Protein AF-A0A930DH20-F1 (afdb_monomer_lite)

Foldseek 3Di:
DAAAEDEQEEAPPPCSVVVVCVQAVPPWDWDADPPDRDIWTWGAGPVGNSYIYIYAQYDPDCPDPDPSSVRVNVVD

Sequence (76 aa):
MELSYFALIGAPNCGKTVLFNGLTGSHAKVANYPGVTVDKREGAFLDDEAVRIIDLPGTYSLRTTSPDEAVAKDVM

pLDDT: mean 88.72, std 8.78, range [63.5, 97.62]

Secondary structure (DSSP, 8-state):
-PPEEEEE---TTSSHHHHHHHHHTT--EEEEPTTS--EEEEEEETTEEEEEEEEPPP-S-SS--SHHHHHHHHH-

Structure (mmCIF, N/CA/C/O backbone):
data_AF-A0A930DH20-F1
#
_entry.id   AF-A0A930DH20-F1
#
loop_
_atom_site.group_PDB
_atom_site.id
_atom_site.type_symbol
_atom_site.label_atom_id
_atom_site.label_alt_id
_atom_site.label_comp_id
_atom_site.label_asym_id
_atom_site.label_entity_id
_atom_site.label_seq_id
_atom_site.pdbx_PDB_ins_code
_atom_site.Cartn_x
_atom_site.Cartn_y
_atom_site.Cartn_z
_atom_site.occupancy
_atom_site.B_iso_or_equiv
_atom_site.auth_seq_id
_atom_site.auth_comp_id
_atom_site.auth_asym_id
_atom_site.auth_atom_id
_atom_site.pdbx_PDB_model_num
ATOM 1 N N . MET A 1 1 ? -21.510 -8.301 11.089 1.00 68.69 1 MET A N 1
ATOM 2 C CA . MET A 1 1 ? -21.046 -6.981 10.620 1.00 68.69 1 MET A CA 1
ATOM 3 C C . MET A 1 1 ? -20.358 -7.209 9.292 1.00 68.69 1 MET A C 1
ATOM 5 O O . MET A 1 1 ? -19.653 -8.205 9.170 1.00 68.69 1 MET A O 1
ATOM 9 N N . GLU A 1 2 ? -20.669 -6.396 8.292 1.00 87.31 2 GLU A N 1
ATOM 10 C CA . GLU A 1 2 ? -20.112 -6.528 6.944 1.00 87.31 2 GLU A CA 1
ATOM 11 C C . GLU A 1 2 ? -18.748 -5.832 6.899 1.00 87.31 2 GLU A C 1
ATOM 13 O O . GLU A 1 2 ? -18.617 -4.710 7.383 1.00 87.31 2 GLU A O 1
ATOM 18 N N . LEU A 1 3 ? -17.727 -6.522 6.388 1.00 90.94 3 LEU A N 1
ATOM 19 C CA . LEU A 1 3 ? -16.389 -5.951 6.241 1.00 90.94 3 LEU A CA 1
ATOM 20 C C . LEU A 1 3 ? -16.364 -5.027 5.022 1.00 90.94 3 LEU A C 1
ATOM 22 O O . LEU A 1 3 ? -16.771 -5.430 3.934 1.00 90.94 3 LEU A O 1
ATOM 26 N N . SER A 1 4 ? -15.833 -3.819 5.192 1.00 95.50 4 SER A N 1
ATOM 27 C CA . SER A 1 4 ? -15.604 -2.865 4.104 1.00 95.50 4 SER A CA 1
ATOM 28 C C . SER A 1 4 ? -14.131 -2.849 3.713 1.00 95.50 4 SER A C 1
ATOM 30 O O 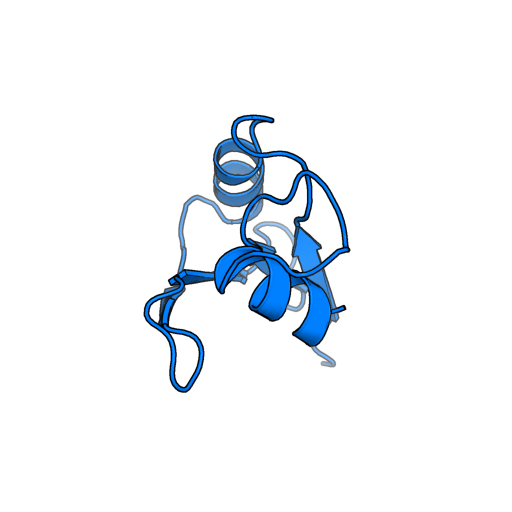. SER A 1 4 ? -13.258 -2.818 4.579 1.00 95.50 4 SER A O 1
ATOM 32 N N . TYR A 1 5 ? -13.840 -2.839 2.414 1.00 94.69 5 TYR A N 1
ATOM 33 C CA . TYR A 1 5 ? -12.471 -2.816 1.897 1.00 94.69 5 TYR A CA 1
ATOM 34 C C . TYR A 1 5 ? -12.185 -1.499 1.182 1.00 94.69 5 TYR A C 1
ATOM 36 O O . TYR A 1 5 ? -1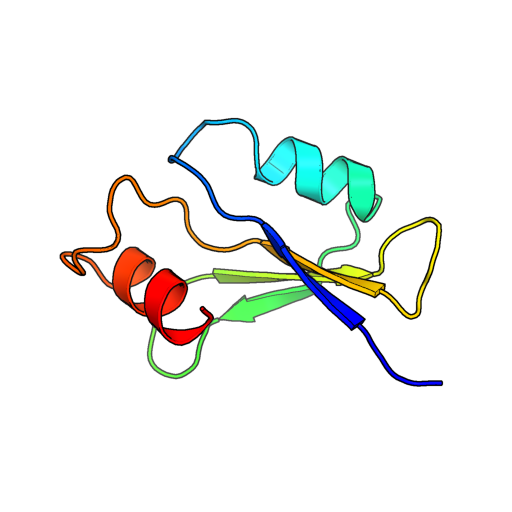2.961 -1.066 0.334 1.00 94.69 5 TYR A O 1
ATOM 44 N N . PHE A 1 6 ? -11.040 -0.894 1.490 1.00 95.62 6 PHE A N 1
ATOM 45 C CA . PHE A 1 6 ? -10.543 0.304 0.822 1.00 95.62 6 PHE A CA 1
ATOM 46 C C . PHE A 1 6 ? -9.138 0.043 0.290 1.00 95.62 6 PHE A C 1
ATOM 48 O O . PHE A 1 6 ? -8.233 -0.333 1.037 1.00 95.62 6 PHE A O 1
ATOM 55 N N . ALA A 1 7 ? -8.951 0.253 -1.010 1.00 94.25 7 ALA A N 1
ATOM 56 C CA . ALA A 1 7 ? -7.657 0.120 -1.659 1.00 94.25 7 ALA A CA 1
ATOM 57 C C . ALA A 1 7 ? -6.924 1.466 -1.689 1.00 94.25 7 ALA A C 1
ATOM 59 O O . ALA A 1 7 ? -7.474 2.481 -2.121 1.00 94.25 7 ALA A O 1
ATOM 60 N N . LEU A 1 8 ? -5.663 1.465 -1.267 1.00 93.88 8 LEU A N 1
ATOM 61 C CA . LEU A 1 8 ? -4.767 2.601 -1.376 1.00 93.88 8 LEU A CA 1
ATOM 62 C C . LEU A 1 8 ? -3.924 2.464 -2.646 1.00 93.88 8 LEU A C 1
ATOM 64 O O . LEU A 1 8 ? -3.048 1.608 -2.738 1.00 93.88 8 LEU A O 1
ATOM 68 N N . ILE A 1 9 ? -4.190 3.333 -3.621 1.00 91.25 9 ILE A N 1
ATOM 69 C CA . ILE A 1 9 ? -3.515 3.369 -4.923 1.00 91.25 9 ILE A CA 1
ATOM 70 C C . ILE A 1 9 ? -2.909 4.750 -5.186 1.00 91.25 9 ILE A C 1
ATOM 72 O O . ILE A 1 9 ? -3.362 5.764 -4.660 1.00 91.25 9 ILE A O 1
ATOM 76 N N . GLY A 1 10 ? -1.853 4.799 -5.996 1.00 90.69 10 GLY A N 1
ATOM 77 C CA . GLY A 1 10 ? -1.170 6.040 -6.354 1.00 90.69 10 GLY A CA 1
ATOM 78 C C . GLY A 1 10 ? 0.256 5.806 -6.840 1.00 90.69 10 GLY A C 1
ATOM 79 O O . GLY A 1 10 ? 0.807 4.715 -6.682 1.00 90.69 10 GLY A O 1
ATOM 80 N N . ALA A 1 11 ? 0.877 6.848 -7.388 1.00 91.12 11 ALA A N 1
ATOM 81 C CA . ALA A 1 11 ? 2.210 6.770 -7.985 1.00 91.12 11 ALA A CA 1
ATOM 82 C C . ALA A 1 11 ? 3.269 6.196 -7.020 1.00 91.12 11 ALA A C 1
ATOM 84 O O . ALA A 1 11 ? 3.189 6.417 -5.804 1.00 91.12 11 ALA A O 1
ATOM 85 N N . PRO A 1 12 ? 4.283 5.462 -7.508 1.00 89.19 12 PRO A N 1
ATOM 86 C CA . PRO A 1 12 ? 5.439 5.092 -6.697 1.00 89.19 12 PRO A CA 1
ATOM 87 C C . PRO A 1 12 ? 6.026 6.304 -5.958 1.00 89.19 12 PRO A C 1
ATOM 89 O O . PRO A 1 12 ? 6.039 7.419 -6.474 1.00 89.19 12 PRO A O 1
ATOM 92 N N . ASN A 1 13 ? 6.481 6.087 -4.722 1.00 91.25 13 ASN A N 1
ATOM 93 C CA . ASN A 1 13 ? 7.081 7.110 -3.854 1.00 91.25 13 ASN A CA 1
ATOM 94 C C . ASN A 1 13 ? 6.181 8.304 -3.457 1.00 91.25 13 ASN A C 1
ATOM 96 O O . ASN A 1 13 ? 6.679 9.260 -2.874 1.00 91.25 13 ASN A O 1
ATOM 100 N N . CYS A 1 14 ? 4.859 8.254 -3.671 1.00 93.88 14 CYS A N 1
ATOM 101 C CA . CYS A 1 14 ? 3.947 9.339 -3.266 1.00 93.88 14 CYS A CA 1
ATOM 102 C C . CYS A 1 14 ? 3.516 9.312 -1.782 1.00 93.88 14 CYS A C 1
ATOM 104 O O . CYS A 1 14 ? 2.594 10.024 -1.398 1.00 93.88 14 CYS A O 1
ATOM 106 N N . GLY A 1 15 ? 4.126 8.458 -0.951 1.00 94.69 15 GLY A N 1
ATOM 107 C CA . GLY A 1 15 ? 3.816 8.368 0.485 1.00 94.69 15 GLY A CA 1
ATOM 108 C C . GLY A 1 15 ? 2.723 7.368 0.887 1.00 94.69 15 GLY A C 1
ATOM 109 O O . GLY A 1 15 ? 2.327 7.359 2.048 1.00 94.69 15 GLY A O 1
ATOM 110 N N . LYS A 1 16 ? 2.264 6.484 -0.013 1.00 95.31 16 LYS A N 1
ATOM 111 C CA . LYS A 1 16 ? 1.228 5.469 0.300 1.00 95.31 16 LYS A CA 1
ATOM 112 C C . LYS A 1 16 ? 1.546 4.631 1.530 1.00 95.31 16 LYS A C 1
ATOM 114 O O . LYS A 1 16 ? 0.726 4.541 2.426 1.00 95.31 16 LYS A O 1
ATOM 119 N N . THR A 1 17 ? 2.757 4.088 1.613 1.00 93.94 17 THR A N 1
ATOM 120 C CA . THR A 1 17 ? 3.157 3.247 2.749 1.00 93.94 17 THR A CA 1
ATOM 121 C C . THR A 1 17 ? 3.145 4.022 4.071 1.00 93.94 17 THR A C 1
ATOM 123 O O . THR A 1 17 ? 2.783 3.464 5.101 1.00 93.94 17 THR A O 1
ATOM 126 N N . VAL A 1 18 ? 3.469 5.321 4.051 1.00 96.88 18 VAL A N 1
ATOM 127 C CA . VAL A 1 18 ? 3.365 6.184 5.241 1.00 96.88 18 VAL A CA 1
ATOM 128 C C . VAL A 1 18 ? 1.902 6.347 5.653 1.00 96.88 18 VAL A C 1
ATOM 130 O O . VAL A 1 18 ? 1.578 6.169 6.824 1.00 96.88 18 VAL A O 1
ATOM 133 N N . LEU A 1 19 ? 1.01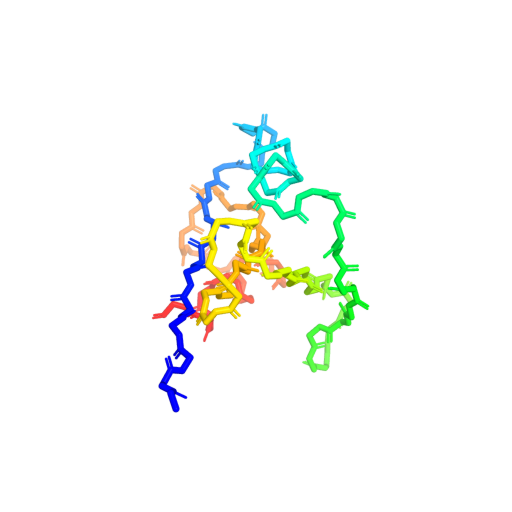4 6.621 4.695 1.00 97.00 19 LEU A N 1
ATOM 134 C CA . LEU A 1 19 ? -0.421 6.738 4.951 1.00 97.00 19 LEU A CA 1
ATOM 135 C C . LEU A 1 19 ? -1.022 5.414 5.447 1.00 97.00 19 LEU A C 1
ATOM 137 O O . LEU A 1 19 ? -1.716 5.405 6.457 1.00 97.00 19 LEU A O 1
ATOM 141 N N . PHE A 1 20 ? -0.705 4.294 4.796 1.00 97.31 20 PHE A N 1
ATOM 142 C CA . PHE A 1 20 ? -1.132 2.957 5.206 1.00 97.31 20 PHE A CA 1
ATOM 143 C C . PHE A 1 20 ? -0.725 2.656 6.653 1.00 97.31 20 PHE A C 1
ATOM 145 O O . PHE A 1 20 ? -1.559 2.242 7.456 1.00 97.31 20 PHE A O 1
ATOM 152 N N . ASN A 1 21 ? 0.535 2.909 7.014 1.00 97.00 21 ASN A N 1
ATOM 153 C CA . ASN A 1 21 ? 1.020 2.680 8.374 1.00 97.00 21 ASN A CA 1
ATOM 154 C C . ASN A 1 21 ? 0.318 3.584 9.394 1.00 97.00 21 ASN A C 1
ATOM 156 O O . ASN A 1 21 ? 0.003 3.120 10.487 1.00 97.00 21 ASN A O 1
ATOM 160 N N . GLY A 1 22 ? 0.042 4.842 9.037 1.00 97.62 22 GLY A N 1
ATOM 161 C CA . GLY A 1 22 ? -0.719 5.762 9.882 1.00 97.62 22 GLY A CA 1
ATOM 162 C C . GLY A 1 22 ? -2.158 5.299 10.121 1.00 97.62 22 GLY A C 1
ATOM 163 O O . GLY A 1 22 ? -2.630 5.357 11.248 1.00 97.62 22 GLY A O 1
ATOM 164 N N . LEU A 1 23 ? -2.830 4.783 9.086 1.00 97.50 23 LEU A N 1
ATOM 165 C CA . LEU A 1 23 ? -4.213 4.297 9.171 1.00 97.50 23 LEU A CA 1
ATOM 166 C C . LEU A 1 23 ? -4.340 2.953 9.902 1.00 97.50 23 LEU A C 1
ATOM 168 O O . LEU A 1 23 ? -5.381 2.677 10.486 1.00 97.50 23 LEU A O 1
ATOM 172 N N . THR A 1 24 ? -3.308 2.109 9.853 1.00 97.38 24 THR A N 1
ATOM 173 C CA . THR A 1 24 ? -3.347 0.727 10.379 1.00 97.38 24 THR A CA 1
ATOM 174 C C . THR A 1 24 ? -2.524 0.526 11.652 1.00 97.38 24 THR A C 1
ATOM 176 O O . THR A 1 24 ? -2.399 -0.592 12.149 1.00 97.38 24 THR A O 1
ATOM 179 N N . GLY A 1 25 ? -1.887 1.582 12.167 1.00 96.62 25 GLY A N 1
ATOM 180 C CA . GLY A 1 25 ? -0.969 1.487 13.306 1.00 96.62 25 GLY A CA 1
ATOM 181 C C . GLY A 1 25 ? 0.276 0.653 13.012 1.00 96.62 25 GLY A C 1
ATOM 182 O O . GLY A 1 25 ? 0.862 0.075 13.919 1.00 96.62 25 GLY A O 1
ATOM 183 N N . SER A 1 26 ? 0.679 0.559 11.742 1.00 94.44 26 SER A N 1
ATOM 184 C CA . SER A 1 26 ? 1.760 -0.320 11.267 1.00 94.44 26 SER A CA 1
ATOM 185 C C . SER A 1 26 ? 1.514 -1.820 11.508 1.00 94.44 26 SER A C 1
ATOM 187 O O . SER A 1 26 ? 2.439 -2.627 11.397 1.00 94.44 26 SER A O 1
ATOM 189 N N . HIS A 1 27 ? 0.270 -2.225 11.787 1.00 93.69 27 HIS A N 1
ATOM 190 C CA . HIS A 1 27 ? -0.127 -3.627 11.915 1.00 93.69 27 HIS A CA 1
ATOM 191 C C . HIS A 1 27 ? -0.552 -4.194 10.558 1.00 93.69 27 HIS A C 1
ATOM 193 O O . HIS A 1 27 ? -1.731 -4.404 10.267 1.00 93.69 27 HIS A O 1
ATOM 199 N N . ALA A 1 28 ? 0.446 -4.447 9.713 1.00 94.69 28 ALA A N 1
ATOM 200 C CA . ALA A 1 28 ? 0.251 -5.037 8.398 1.00 94.69 28 ALA A CA 1
ATOM 201 C C . ALA A 1 28 ? 0.328 -6.569 8.449 1.00 94.69 28 ALA A C 1
ATOM 203 O O . ALA A 1 28 ? 1.283 -7.142 8.977 1.00 94.69 28 ALA A O 1
ATOM 204 N N . LYS A 1 29 ? -0.612 -7.242 7.788 1.00 94.56 29 LYS A N 1
ATOM 205 C CA . LYS A 1 29 ? -0.408 -8.600 7.287 1.00 94.56 29 LYS A CA 1
ATOM 206 C C . LYS A 1 29 ? 0.209 -8.504 5.894 1.00 94.56 29 LYS A C 1
ATOM 208 O O . LYS A 1 29 ? -0.387 -7.905 5.000 1.00 94.56 29 LYS A O 1
ATOM 213 N N . VAL A 1 30 ? 1.384 -9.106 5.721 1.00 92.75 30 VAL A N 1
ATOM 214 C CA . VAL A 1 30 ? 2.093 -9.172 4.435 1.00 92.75 30 VAL A CA 1
ATOM 215 C C . VAL A 1 30 ? 2.001 -10.592 3.884 1.00 92.75 30 VAL A C 1
ATOM 217 O O . VAL A 1 30 ? 2.273 -11.559 4.595 1.00 92.75 30 VAL A O 1
ATOM 220 N N . ALA A 1 31 ? 1.586 -10.718 2.630 1.00 91.12 31 ALA A N 1
ATOM 221 C CA . ALA A 1 31 ? 1.559 -11.962 1.864 1.00 91.12 31 ALA A CA 1
ATOM 222 C C . ALA A 1 31 ? 1.926 -11.666 0.403 1.00 91.12 31 ALA A C 1
ATOM 224 O O . ALA A 1 31 ? 2.068 -10.506 0.048 1.00 91.12 31 ALA A O 1
ATOM 225 N N . ASN A 1 32 ? 2.034 -12.683 -0.449 1.00 90.75 32 ASN A N 1
ATOM 226 C CA . ASN A 1 32 ? 2.172 -12.484 -1.895 1.00 90.75 32 ASN A CA 1
ATOM 227 C C . ASN A 1 32 ? 0.823 -12.676 -2.595 1.00 90.75 32 ASN A C 1
ATOM 229 O O . ASN A 1 32 ? 0.012 -13.502 -2.159 1.00 90.75 32 ASN A O 1
ATOM 233 N N . TYR A 1 33 ? 0.590 -11.954 -3.692 1.00 87.56 33 TYR A N 1
ATOM 234 C CA . TYR A 1 33 ? -0.530 -12.257 -4.586 1.00 87.56 33 TYR A CA 1
ATOM 235 C C . TYR A 1 33 ? -0.335 -13.629 -5.266 1.00 87.56 33 TYR A C 1
ATOM 237 O O . TYR A 1 33 ? 0.801 -14.028 -5.538 1.00 87.56 33 TYR A O 1
ATOM 245 N N . PRO A 1 34 ? -1.413 -14.388 -5.544 1.00 86.00 34 PRO A N 1
ATOM 246 C CA . PRO A 1 34 ? -1.301 -15.714 -6.146 1.00 86.00 34 PRO A CA 1
AT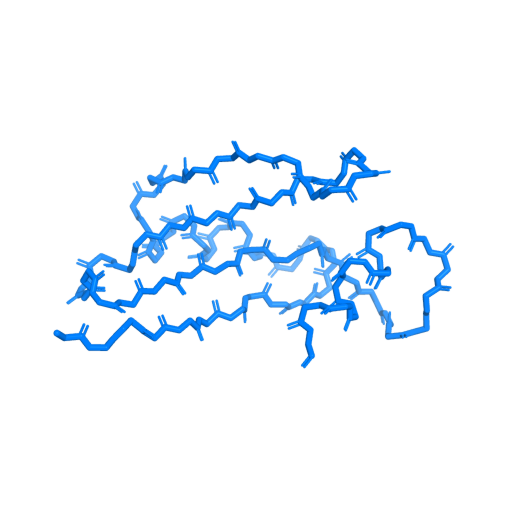OM 247 C C . PRO A 1 34 ? -0.530 -15.693 -7.471 1.00 86.00 34 PRO A C 1
ATOM 249 O O . PRO A 1 34 ? -0.865 -14.944 -8.382 1.00 86.00 34 PRO A O 1
ATOM 252 N N . GLY A 1 35 ? 0.492 -16.543 -7.588 1.00 86.00 35 GLY A N 1
ATOM 253 C CA . GLY A 1 35 ? 1.246 -16.715 -8.833 1.00 86.00 35 GLY A CA 1
ATOM 254 C C . GLY A 1 35 ? 2.270 -15.618 -9.148 1.00 86.00 35 GLY A C 1
ATOM 255 O O . GLY A 1 35 ? 2.922 -15.710 -10.186 1.00 86.00 35 GLY A O 1
ATOM 256 N N . VAL A 1 36 ? 2.460 -14.623 -8.274 1.00 85.25 36 VAL A N 1
ATOM 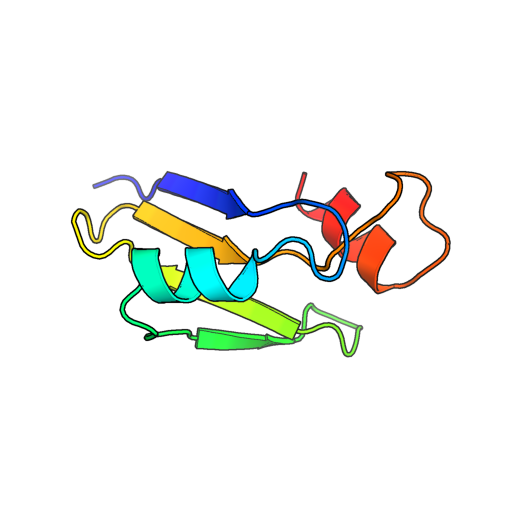257 C CA . VAL A 1 36 ? 3.455 -13.550 -8.450 1.00 85.25 36 VAL A CA 1
ATOM 258 C C . VAL A 1 36 ? 4.202 -13.248 -7.145 1.00 85.25 36 VAL A C 1
ATOM 260 O O . VAL A 1 36 ? 3.749 -13.589 -6.058 1.00 85.25 36 VAL A O 1
ATOM 263 N N . THR A 1 37 ? 5.356 -12.587 -7.234 1.00 87.19 37 THR A N 1
ATOM 264 C CA . THR A 1 37 ? 6.159 -12.149 -6.072 1.00 87.19 37 THR A CA 1
ATOM 265 C C . THR A 1 37 ? 5.780 -10.750 -5.577 1.00 87.19 37 THR A C 1
ATOM 267 O O . THR A 1 37 ? 6.591 -10.080 -4.946 1.00 87.19 37 THR A O 1
ATOM 270 N N . VAL A 1 38 ? 4.588 -10.269 -5.934 1.00 86.31 38 VAL A N 1
ATOM 271 C CA . VAL A 1 38 ? 4.114 -8.933 -5.565 1.00 86.31 38 VAL A CA 1
ATOM 272 C C . VAL A 1 38 ? 3.531 -8.987 -4.157 1.00 86.31 38 VAL A C 1
ATOM 274 O O . VAL A 1 38 ? 2.628 -9.787 -3.893 1.00 86.31 38 VAL A O 1
ATOM 277 N N . ASP A 1 39 ? 4.020 -8.113 -3.279 1.00 89.31 39 ASP A N 1
ATOM 278 C CA . ASP A 1 39 ? 3.518 -7.966 -1.914 1.00 89.31 39 ASP A CA 1
ATOM 279 C C . ASP A 1 39 ? 2.044 -7.522 -1.912 1.00 89.31 39 ASP A C 1
ATOM 281 O O . ASP A 1 39 ? 1.670 -6.497 -2.484 1.00 89.31 39 ASP A O 1
ATOM 285 N N . LYS A 1 40 ? 1.216 -8.251 -1.168 1.00 89.94 40 LYS A N 1
ATOM 286 C CA . LYS A 1 40 ? -0.094 -7.838 -0.672 1.00 89.94 40 LYS A CA 1
ATOM 287 C C . LYS A 1 40 ? 0.048 -7.396 0.781 1.00 89.94 40 LYS A C 1
ATOM 289 O O . LYS A 1 40 ? 0.323 -8.220 1.657 1.00 89.94 40 LYS A O 1
ATOM 294 N N . ARG A 1 41 ? -0.205 -6.115 1.047 1.00 94.44 41 ARG A N 1
ATOM 295 C CA . ARG A 1 41 ? -0.283 -5.549 2.400 1.00 94.44 41 ARG A CA 1
ATOM 296 C C . ARG A 1 41 ? -1.722 -5.220 2.756 1.00 94.44 41 ARG A C 1
ATOM 298 O O . ARG A 1 41 ? -2.404 -4.520 2.017 1.00 94.44 41 ARG A O 1
ATOM 305 N N . GLU A 1 42 ? -2.173 -5.728 3.896 1.00 96.06 42 GLU A N 1
ATOM 306 C CA . GLU A 1 42 ? -3.528 -5.512 4.400 1.00 96.06 42 GLU A CA 1
ATOM 307 C C . GLU A 1 42 ? -3.497 -5.239 5.906 1.00 96.06 42 GLU A C 1
ATOM 309 O O . GLU A 1 42 ? -2.780 -5.919 6.641 1.00 96.06 42 GLU A O 1
ATOM 314 N N . GLY A 1 43 ? -4.279 -4.273 6.378 1.00 96.94 43 GLY A N 1
ATOM 315 C CA . GLY A 1 43 ? -4.402 -3.942 7.799 1.00 96.94 43 GLY A CA 1
ATOM 316 C C . GLY A 1 43 ? -5.826 -3.529 8.159 1.00 96.94 43 GLY A C 1
ATOM 317 O O . GLY A 1 43 ? -6.585 -3.091 7.294 1.00 96.94 43 GLY A O 1
ATOM 318 N N . ALA A 1 44 ? -6.203 -3.701 9.426 1.00 97.38 44 ALA A N 1
ATOM 319 C CA . ALA A 1 44 ? -7.439 -3.115 9.945 1.00 97.38 44 ALA A CA 1
ATOM 320 C C . ALA A 1 44 ? -7.245 -1.605 10.123 1.00 97.38 44 ALA A C 1
ATOM 322 O O . ALA A 1 44 ? -6.150 -1.170 10.489 1.00 97.38 44 ALA A O 1
ATOM 323 N N . PHE A 1 45 ? -8.278 -0.815 9.849 1.00 97.44 45 PHE A N 1
ATOM 324 C CA . PHE A 1 45 ? -8.261 0.606 10.168 1.00 97.44 45 PHE A CA 1
ATOM 325 C C . PHE A 1 45 ? -8.326 0.793 11.689 1.00 97.44 45 PHE A C 1
ATOM 327 O O . PHE A 1 45 ? -9.089 0.108 12.366 1.00 97.44 45 PHE A O 1
ATOM 334 N N . LEU A 1 46 ? -7.515 1.706 12.225 1.00 96.69 46 LEU A N 1
ATOM 335 C CA . LEU A 1 46 ? -7.399 1.913 13.671 1.00 96.69 46 LEU A CA 1
ATOM 336 C C . LEU A 1 46 ? -8.716 2.325 14.335 1.00 96.69 46 LEU A C 1
ATOM 338 O O . LEU A 1 46 ? -8.989 1.878 15.446 1.00 96.69 46 LEU A O 1
ATOM 342 N N . ASP A 1 47 ? -9.521 3.148 13.661 1.00 95.94 47 ASP A N 1
ATOM 343 C CA . ASP A 1 47 ? -10.760 3.675 14.245 1.00 95.94 47 ASP A CA 1
ATOM 344 C C . ASP A 1 47 ? -11.985 2.785 13.957 1.00 95.94 47 ASP A C 1
ATOM 346 O O . ASP A 1 47 ? -13.053 3.020 14.523 1.00 95.94 47 ASP A O 1
ATOM 350 N N . ASP A 1 48 ? -11.852 1.766 13.095 1.00 96.00 48 ASP A N 1
ATOM 351 C CA . ASP A 1 48 ? -12.920 0.807 12.783 1.00 96.00 48 ASP A CA 1
ATOM 352 C C . ASP A 1 48 ? -12.357 -0.536 12.279 1.00 96.00 48 ASP A C 1
ATOM 354 O O . ASP A 1 48 ? -11.927 -0.671 11.130 1.00 96.00 48 ASP A O 1
ATOM 358 N N . GLU A 1 49 ? -12.416 -1.574 13.120 1.00 93.00 49 GLU A N 1
ATOM 359 C CA . GLU A 1 49 ? -11.952 -2.922 12.765 1.00 93.00 49 GLU A CA 1
ATOM 360 C C . GLU A 1 49 ? -12.779 -3.591 11.651 1.00 93.00 49 GLU A C 1
ATOM 362 O O . GLU A 1 49 ? -12.312 -4.555 11.032 1.00 93.00 49 GLU A O 1
ATOM 367 N N . ALA A 1 50 ? -13.989 -3.093 11.357 1.00 95.75 50 ALA A N 1
ATOM 368 C CA . ALA A 1 50 ? -14.784 -3.551 10.220 1.00 95.75 50 ALA A CA 1
ATOM 369 C C . ALA A 1 50 ? -14.253 -3.017 8.876 1.00 95.75 50 ALA A C 1
ATOM 371 O O . ALA A 1 50 ? -14.692 -3.472 7.816 1.00 95.75 50 ALA A O 1
ATOM 372 N N . VAL A 1 51 ? -13.289 -2.092 8.898 1.00 96.88 51 VAL A N 1
ATOM 373 C CA . VAL A 1 51 ? -12.646 -1.531 7.711 1.00 96.88 51 VAL A CA 1
ATOM 374 C C . VAL A 1 51 ? -11.268 -2.160 7.501 1.00 96.88 51 VAL A C 1
ATOM 376 O O . VAL A 1 51 ? -10.402 -2.174 8.378 1.00 96.88 51 VAL A O 1
ATOM 379 N N . ARG A 1 52 ? -11.036 -2.667 6.291 1.00 96.56 52 ARG A N 1
ATOM 380 C CA . ARG A 1 52 ? -9.768 -3.253 5.848 1.00 96.56 52 ARG A CA 1
ATOM 381 C C . ARG A 1 52 ? -9.128 -2.348 4.805 1.00 96.56 52 ARG A C 1
ATOM 383 O O . ARG A 1 52 ? -9.710 -2.100 3.750 1.00 96.56 52 ARG A O 1
ATOM 390 N N . ILE A 1 53 ? -7.915 -1.886 5.082 1.00 97.12 53 ILE A N 1
ATOM 391 C CA . ILE A 1 53 ? -7.103 -1.118 4.137 1.00 97.12 53 ILE A CA 1
ATOM 392 C C . ILE A 1 53 ? -6.173 -2.082 3.400 1.00 97.12 53 ILE A C 1
ATOM 394 O O . ILE A 1 53 ? -5.489 -2.886 4.035 1.00 97.12 53 ILE A O 1
ATOM 398 N N . ILE A 1 54 ? -6.129 -1.991 2.073 1.00 95.56 54 ILE A N 1
ATOM 399 C CA . ILE A 1 54 ? -5.219 -2.752 1.209 1.00 95.56 54 ILE A CA 1
ATOM 400 C C . ILE A 1 54 ? -4.234 -1.770 0.565 1.00 95.56 54 ILE A C 1
ATOM 402 O O . ILE A 1 54 ? -4.662 -0.861 -0.137 1.00 95.56 54 ILE A O 1
ATOM 406 N N . ASP A 1 55 ? -2.929 -1.943 0.776 1.00 94.19 55 ASP A N 1
ATOM 407 C CA . ASP A 1 55 ? -1.885 -1.182 0.066 1.00 94.19 55 ASP A CA 1
ATOM 408 C C . ASP A 1 55 ? -1.604 -1.870 -1.274 1.00 94.19 55 ASP A C 1
ATOM 410 O O . ASP A 1 55 ? -1.168 -3.027 -1.307 1.00 94.19 55 ASP A O 1
ATOM 414 N N . LEU A 1 56 ? -1.905 -1.183 -2.378 1.00 91.06 56 LEU A N 1
ATOM 415 C CA . LEU A 1 56 ? -1.638 -1.679 -3.724 1.00 91.06 56 LEU A CA 1
ATOM 416 C C . LEU A 1 56 ? -0.263 -1.218 -4.220 1.00 91.06 56 LEU A C 1
ATOM 418 O O . LEU A 1 56 ? 0.218 -0.147 -3.827 1.00 91.06 56 LEU A O 1
ATOM 422 N N . PRO A 1 57 ? 0.361 -1.983 -5.137 1.00 87.00 57 PRO A N 1
ATOM 423 C CA . PRO A 1 57 ? 1.582 -1.550 -5.793 1.00 87.00 57 PRO A CA 1
ATOM 424 C C . PRO A 1 57 ? 1.431 -0.155 -6.397 1.00 87.00 57 PRO A C 1
ATOM 426 O O . PRO A 1 57 ? 0.395 0.215 -6.958 1.00 87.00 57 PRO A O 1
ATOM 429 N N . GLY A 1 58 ? 2.490 0.643 -6.273 1.00 84.19 58 GLY A N 1
ATOM 430 C CA . GLY A 1 58 ? 2.512 1.954 -6.895 1.00 84.19 58 GLY A CA 1
ATOM 431 C C . GLY A 1 58 ? 2.494 1.812 -8.411 1.00 84.19 58 GLY A C 1
ATOM 432 O O . GLY A 1 58 ? 3.333 1.118 -8.971 1.00 84.19 58 GLY A O 1
ATOM 433 N N . THR A 1 59 ? 1.584 2.515 -9.075 1.00 82.81 59 THR A N 1
ATOM 434 C CA . THR A 1 59 ? 1.511 2.533 -10.537 1.00 82.81 59 THR A CA 1
ATOM 435 C C . THR A 1 59 ? 1.486 3.964 -11.070 1.00 82.81 59 THR A C 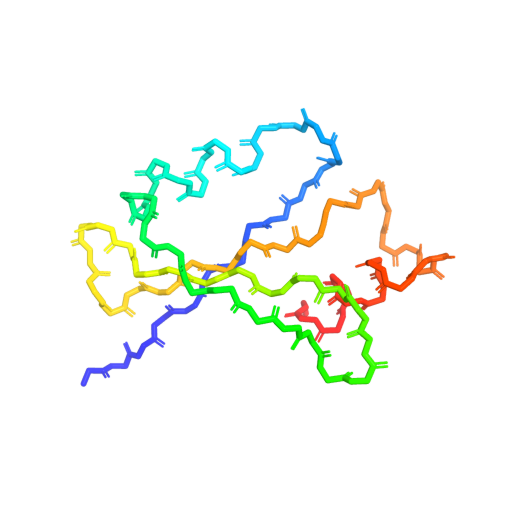1
ATOM 437 O O . THR A 1 59 ? 0.861 4.847 -10.480 1.00 82.81 59 THR A O 1
ATOM 440 N N . TYR A 1 60 ? 2.194 4.202 -12.178 1.00 77.69 60 TYR A N 1
ATOM 441 C CA . TYR A 1 60 ? 2.117 5.453 -12.938 1.00 77.69 60 TYR A CA 1
ATOM 442 C C . TYR A 1 60 ? 1.010 5.416 -14.003 1.00 77.69 60 TYR A C 1
ATOM 444 O O . TYR A 1 60 ? 0.622 6.467 -14.512 1.00 77.69 60 TYR A O 1
ATOM 452 N N . SER A 1 61 ? 0.503 4.229 -14.361 1.00 73.69 61 SER A N 1
ATOM 453 C CA . SER A 1 61 ? -0.560 4.068 -15.351 1.00 73.69 61 SER A CA 1
ATOM 454 C C . SER A 1 61 ? -1.325 2.748 -15.195 1.00 73.69 61 SER A C 1
ATOM 456 O O . SER A 1 61 ? -0.764 1.716 -14.851 1.00 73.69 61 SER A O 1
ATOM 458 N N . LEU A 1 62 ? -2.603 2.731 -15.571 1.00 69.69 62 LEU A N 1
ATOM 459 C CA . LEU A 1 62 ? -3.386 1.486 -15.639 1.00 69.69 62 LEU A CA 1
ATOM 460 C C . LEU A 1 62 ? -3.077 0.637 -16.889 1.00 69.69 62 LEU A C 1
ATOM 462 O O . LEU A 1 62 ? -3.748 -0.364 -17.150 1.00 69.69 62 LEU A O 1
ATOM 466 N N . ARG A 1 63 ? -2.089 1.036 -17.703 1.00 67.94 63 ARG A N 1
ATOM 467 C CA . ARG A 1 63 ? -1.584 0.198 -18.791 1.00 67.94 63 ARG A CA 1
ATOM 468 C C . ARG A 1 63 ? -0.590 -0.776 -18.184 1.00 67.94 63 ARG A C 1
ATOM 470 O O . ARG A 1 63 ? 0.487 -0.376 -17.779 1.00 67.94 63 ARG A O 1
ATOM 477 N N . THR A 1 64 ? -0.972 -2.043 -18.131 1.00 63.50 64 THR A N 1
ATOM 478 C CA . THR A 1 64 ? -0.188 -3.110 -17.509 1.00 63.50 64 THR A CA 1
ATOM 479 C C . THR A 1 64 ? 1.057 -3.419 -18.330 1.00 63.50 64 THR A C 1
ATOM 481 O O . THR A 1 64 ? 0.983 -4.129 -19.335 1.00 63.50 64 THR A O 1
ATOM 484 N N . THR A 1 65 ? 2.196 -2.884 -17.912 1.00 75.38 65 THR A N 1
ATOM 485 C CA . THR A 1 65 ? 3.519 -3.186 -18.473 1.00 75.38 65 THR A CA 1
ATOM 486 C C . THR A 1 65 ? 4.395 -3.987 -17.511 1.00 75.38 65 THR A C 1
ATOM 488 O O . THR A 1 65 ? 5.428 -4.512 -17.922 1.00 75.38 65 THR A O 1
ATOM 491 N N . SER A 1 66 ? 3.961 -4.145 -16.256 1.00 78.88 66 SER A N 1
ATOM 492 C CA . SER A 1 66 ? 4.646 -4.916 -15.216 1.00 78.88 66 SER A CA 1
ATOM 493 C C . SER A 1 66 ? 3.679 -5.786 -14.388 1.00 78.88 66 SER A C 1
ATOM 495 O O . SER A 1 66 ? 2.468 -5.537 -14.392 1.00 78.88 66 SER A O 1
ATOM 497 N N . PRO A 1 67 ? 4.188 -6.801 -13.656 1.00 77.94 67 PRO A N 1
ATOM 498 C CA . PRO A 1 67 ? 3.385 -7.594 -12.718 1.00 77.94 67 PRO A CA 1
ATOM 499 C C . PRO A 1 67 ? 2.699 -6.751 -11.632 1.00 77.94 67 PRO A C 1
ATOM 501 O O . PRO A 1 67 ? 1.542 -6.999 -11.309 1.00 77.94 67 PRO A O 1
ATOM 504 N N . ASP A 1 68 ? 3.380 -5.727 -11.114 1.00 76.44 68 ASP A N 1
ATOM 505 C CA . ASP A 1 68 ? 2.848 -4.787 -10.119 1.00 76.44 68 ASP A CA 1
ATOM 506 C C . ASP A 1 68 ? 1.623 -4.031 -10.652 1.00 76.44 68 ASP A C 1
ATOM 508 O O . ASP A 1 68 ? 0.601 -3.914 -9.974 1.00 76.44 68 ASP A O 1
ATOM 512 N N . GLU A 1 69 ? 1.701 -3.553 -11.897 1.00 75.50 69 GLU A N 1
ATOM 513 C CA . GLU A 1 69 ? 0.589 -2.868 -12.559 1.00 75.50 69 GLU A CA 1
ATOM 514 C C . GLU A 1 69 ? -0.564 -3.827 -12.877 1.00 75.50 69 GLU A C 1
ATOM 516 O O . GLU A 1 69 ? -1.725 -3.427 -12.794 1.00 75.50 69 GLU A O 1
ATOM 521 N N . ALA A 1 70 ? -0.263 -5.086 -13.217 1.00 79.75 70 ALA A N 1
ATOM 522 C CA . ALA A 1 70 ? -1.276 -6.121 -13.427 1.00 79.75 70 ALA A CA 1
ATOM 523 C C . ALA A 1 70 ? -2.061 -6.404 -12.139 1.00 79.75 70 ALA A C 1
ATOM 525 O O . ALA A 1 70 ? -3.286 -6.375 -12.157 1.00 79.75 70 ALA A O 1
ATOM 526 N N . VAL A 1 71 ? -1.367 -6.555 -11.009 1.00 79.50 71 VAL A N 1
ATOM 527 C CA . VAL A 1 71 ? -1.997 -6.725 -9.692 1.00 79.50 71 VAL A CA 1
ATOM 528 C C . VAL A 1 71 ? -2.862 -5.521 -9.321 1.00 79.50 71 VAL A C 1
ATOM 530 O O . VAL A 1 71 ? -3.994 -5.698 -8.878 1.00 79.50 71 VAL A O 1
ATOM 533 N N . ALA A 1 72 ? -2.364 -4.294 -9.508 1.00 76.44 72 ALA A N 1
ATOM 534 C CA . ALA A 1 72 ? -3.141 -3.092 -9.207 1.00 76.44 72 ALA A CA 1
ATOM 535 C C . ALA A 1 72 ? -4.428 -3.010 -10.046 1.00 76.44 72 ALA A C 1
ATOM 537 O O . ALA A 1 72 ? -5.458 -2.573 -9.539 1.00 76.44 72 ALA A O 1
ATOM 538 N N . LYS A 1 73 ? -4.379 -3.457 -11.307 1.00 77.62 73 LYS A N 1
ATOM 539 C CA . LYS A 1 73 ? -5.545 -3.531 -12.189 1.00 77.62 73 LYS A CA 1
ATOM 540 C C . LYS A 1 73 ? -6.520 -4.641 -11.791 1.00 77.62 73 LYS A C 1
ATOM 542 O O . LYS A 1 73 ? -7.713 -4.395 -11.839 1.00 77.62 73 LYS A O 1
ATOM 547 N N . ASP A 1 74 ? -6.043 -5.827 -11.424 1.00 80.81 74 ASP A N 1
ATOM 548 C CA . ASP A 1 74 ? -6.906 -6.975 -11.102 1.00 80.81 74 ASP A CA 1
ATOM 549 C C . ASP A 1 74 ? -7.683 -6.795 -9.784 1.00 80.81 74 ASP A C 1
ATOM 551 O O . ASP A 1 74 ? -8.703 -7.449 -9.572 1.00 80.81 74 ASP A O 1
ATOM 555 N N . VAL A 1 75 ? -7.196 -5.931 -8.884 1.00 77.12 75 VAL A N 1
ATOM 556 C CA . VAL A 1 75 ? -7.872 -5.600 -7.616 1.00 77.12 75 VAL A CA 1
ATOM 557 C C . VAL A 1 75 ? -8.893 -4.457 -7.767 1.00 77.12 75 VAL A C 1
ATOM 559 O O . VAL A 1 75 ? -9.763 -4.325 -6.905 1.00 77.12 75 VAL A O 1
ATOM 562 N N . MET A 1 76 ? -8.797 -3.639 -8.824 1.00 70.50 76 MET A N 1
ATOM 563 C CA . MET A 1 76 ? -9.756 -2.563 -9.140 1.00 70.50 76 MET A CA 1
ATOM 564 C C . MET A 1 76 ? -10.966 -3.084 -9.915 1.00 70.50 76 MET A C 1
ATOM 566 O O . MET A 1 76 ? -12.083 -2.627 -9.585 1.00 70.50 76 MET A O 1
#

InterPro domains:
  IPR006073 GTP binding domain [PR00326] (6-26)
  IPR006073 GTP binding domain [PR00326] (27-45)
  IPR006073 GTP binding domain [PR00326] (53-68)
  IPR027417 P-loop containing nucleoside triphosphate hydrolase [G3DSA:3.40.50.300] (5-76)
  IPR027417 P-loop containing nucleoside triphosphate hydrolase [SSF52540] (7-69)
  IPR030389 FeoB-type guanine nucleotide-binding (G) domain [PF02421] (6-75)
  IPR030389 FeoB-type guanine nucleotide-binding (G) domain [PS51711] (3-76)
  IPR050860 Fe(2+) Transporter FeoB GTPase [PTHR43185] (6-75)

Organism: Neisseria sicca (NCBI:txid490)

Radius of gyration: 12.42 Å; chains: 1; bounding box: 28×26×33 Å